Protein AF-A0A4Q3WHA1-F1 (afdb_monomer_lite)

Radius of gyration: 12.47 Å; chains: 1; bounding box: 36×26×28 Å

Foldseek 3Di:
DQCFDKAFPAADVVQQWTWIWTDDPNDIDIATEHQVRLCVQVVHHDDDRVCSVVSCVVCVVVCSVVVVVCVVVDPPPDPPDDDD

Structure (mmCIF, N/CA/C/O backbone):
data_AF-A0A4Q3WHA1-F1
#
_entry.id   AF-A0A4Q3WHA1-F1
#
loop_
_atom_site.group_PDB
_atom_site.id
_atom_site.type_symbol
_atom_site.label_atom_id
_atom_site.label_alt_id
_atom_site.label_comp_id
_atom_site.label_asym_id
_atom_site.label_entity_id
_atom_site.label_seq_id
_atom_site.pdbx_PDB_ins_code
_atom_site.Cartn_x
_atom_site.Cartn_y
_atom_site.Cartn_z
_atom_site.occupancy
_atom_site.B_iso_or_equiv
_atom_site.auth_seq_id
_atom_site.auth_comp_id
_atom_site.auth_asym_id
_atom_site.auth_atom_id
_atom_site.pdbx_PDB_model_num
ATOM 1 N N . MET A 1 1 ? 23.529 0.584 -0.948 1.00 42.22 1 MET A N 1
ATOM 2 C CA . MET A 1 1 ? 22.168 0.976 -0.529 1.00 42.22 1 MET A CA 1
ATOM 3 C C . MET A 1 1 ? 21.271 0.808 -1.737 1.00 42.22 1 MET A C 1
ATOM 5 O O . MET A 1 1 ? 21.421 1.573 -2.679 1.00 42.22 1 MET A O 1
ATOM 9 N N . SER A 1 2 ? 20.432 -0.226 -1.761 1.00 45.66 2 SER A N 1
ATOM 10 C CA . SER A 1 2 ? 19.495 -0.446 -2.868 1.00 45.66 2 SER A CA 1
ATOM 11 C C . SER A 1 2 ? 18.204 0.301 -2.555 1.00 45.66 2 SER A C 1
ATOM 13 O O . SER A 1 2 ? 17.357 -0.215 -1.835 1.00 45.66 2 SER A O 1
ATOM 15 N N . SER A 1 3 ? 18.096 1.542 -3.032 1.00 55.56 3 SER A N 1
ATOM 16 C CA . SER A 1 3 ? 16.945 2.417 -2.776 1.00 55.56 3 SER A CA 1
ATOM 17 C C . SER A 1 3 ? 15.736 1.987 -3.611 1.00 55.56 3 SER A C 1
ATOM 19 O O . SER A 1 3 ? 15.440 2.563 -4.656 1.00 55.56 3 SER A O 1
ATOM 21 N N . SER A 1 4 ? 15.056 0.940 -3.153 1.00 62.47 4 SER A N 1
ATOM 22 C CA . SER A 1 4 ? 13.839 0.381 -3.737 1.00 62.47 4 SER A CA 1
ATOM 23 C C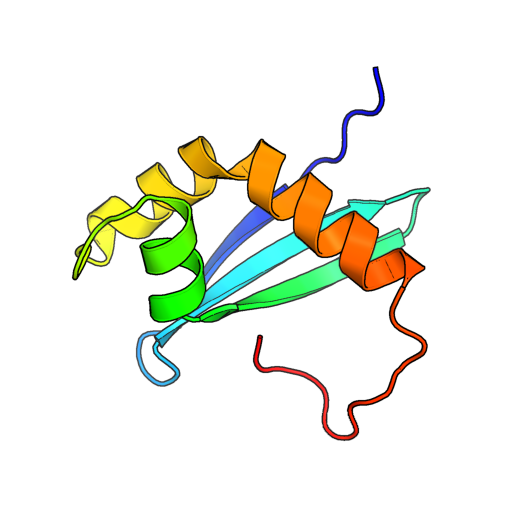 . SER A 1 4 ? 12.640 1.298 -3.483 1.00 62.47 4 SER A C 1
ATOM 25 O O . SER A 1 4 ? 11.859 1.111 -2.549 1.00 62.47 4 SER A O 1
ATOM 27 N N . GLN A 1 5 ? 12.514 2.341 -4.303 1.00 71.38 5 GLN A N 1
ATOM 28 C CA . GLN A 1 5 ? 11.500 3.374 -4.113 1.00 71.38 5 GLN A CA 1
ATOM 29 C C . GLN A 1 5 ? 10.098 2.853 -4.459 1.00 71.38 5 GLN A C 1
ATOM 31 O O . GLN A 1 5 ? 9.784 2.583 -5.621 1.00 71.38 5 GLN A O 1
ATOM 36 N N . THR A 1 6 ? 9.243 2.761 -3.441 1.00 80.38 6 THR A N 1
ATOM 37 C CA . THR A 1 6 ? 7.809 2.484 -3.567 1.00 80.38 6 THR A CA 1
ATOM 38 C C . THR A 1 6 ? 7.000 3.780 -3.496 1.00 80.38 6 THR A C 1
ATOM 40 O O . THR A 1 6 ? 7.078 4.509 -2.511 1.00 80.38 6 THR A O 1
ATOM 43 N N . GLY A 1 7 ? 6.207 4.085 -4.523 1.00 85.00 7 GLY A N 1
ATOM 44 C CA . GLY A 1 7 ? 5.321 5.254 -4.554 1.00 85.00 7 GLY A CA 1
ATOM 45 C C . GLY A 1 7 ? 3.892 4.881 -4.172 1.00 85.00 7 GLY A C 1
ATOM 46 O O . GLY A 1 7 ? 3.307 4.017 -4.816 1.00 85.00 7 GLY A O 1
ATOM 47 N N . TYR A 1 8 ? 3.309 5.516 -3.154 1.00 86.94 8 TYR A N 1
ATOM 48 C CA . TYR A 1 8 ? 1.875 5.388 -2.868 1.00 86.94 8 TYR A CA 1
ATOM 49 C C . TYR A 1 8 ? 1.069 6.110 -3.958 1.00 86.94 8 TYR A C 1
ATOM 51 O O . TYR A 1 8 ? 1.304 7.290 -4.211 1.00 86.94 8 TYR A O 1
ATOM 59 N N . ASN A 1 9 ? 0.128 5.410 -4.597 1.00 87.50 9 ASN A N 1
ATOM 60 C CA . ASN A 1 9 ? -0.718 5.969 -5.657 1.00 87.50 9 ASN A CA 1
ATOM 61 C C . ASN A 1 9 ? -2.132 6.310 -5.158 1.00 87.50 9 ASN A C 1
ATOM 63 O O . ASN A 1 9 ? -2.807 7.136 -5.767 1.00 87.50 9 ASN A O 1
ATOM 67 N N . GLY A 1 10 ? -2.605 5.654 -4.094 1.00 87.56 10 GLY A N 1
ATOM 68 C CA . GLY A 1 10 ? -3.931 5.882 -3.524 1.00 87.56 10 GLY A CA 1
ATOM 69 C C . GLY A 1 10 ? -4.496 4.663 -2.796 1.00 87.56 10 GLY A C 1
ATOM 70 O O . GLY A 1 10 ? -3.864 3.612 -2.703 1.00 87.56 10 GLY A O 1
ATOM 71 N N . TYR A 1 11 ? -5.725 4.798 -2.309 1.00 87.06 11 TYR A N 1
ATOM 72 C CA . TYR A 1 11 ? -6.487 3.719 -1.690 1.00 87.06 11 TYR A CA 1
ATOM 73 C C . TYR A 1 11 ? -7.805 3.516 -2.442 1.00 87.06 11 TYR A C 1
ATOM 75 O O . TYR A 1 11 ? -8.521 4.478 -2.707 1.00 87.06 11 TYR A O 1
ATOM 83 N N . ASP A 1 12 ? -8.105 2.264 -2.777 1.00 86.81 12 ASP A N 1
ATOM 84 C CA . ASP A 1 12 ? -9.354 1.836 -3.397 1.00 86.81 12 ASP A CA 1
ATOM 85 C C . ASP A 1 12 ? -10.271 1.240 -2.306 1.00 86.81 12 ASP A C 1
ATOM 87 O O . ASP A 1 12 ? -9.962 0.169 -1.766 1.00 86.81 12 ASP A O 1
ATOM 91 N N . PRO A 1 13 ? -11.370 1.924 -1.929 1.00 81.06 13 PRO A N 1
ATOM 92 C CA . PRO A 1 13 ? -12.252 1.486 -0.848 1.00 81.06 13 PRO A CA 1
ATOM 93 C C . PRO A 1 13 ? -13.219 0.363 -1.248 1.00 81.06 13 PRO A C 1
ATOM 95 O O . PRO A 1 13 ? -13.737 -0.302 -0.351 1.00 81.06 13 PRO A O 1
ATOM 98 N N . ASP A 1 14 ? -13.449 0.146 -2.549 1.00 85.62 14 ASP A N 1
ATOM 99 C CA . ASP A 1 14 ? -14.340 -0.891 -3.094 1.00 85.62 14 ASP A CA 1
ATOM 100 C C . ASP A 1 14 ? -13.685 -2.273 -2.974 1.00 85.62 14 ASP A C 1
ATOM 102 O O . ASP A 1 14 ? -14.246 -3.205 -2.399 1.00 85.62 14 ASP A O 1
ATOM 106 N N . ARG A 1 15 ? -12.423 -2.366 -3.402 1.00 82.06 15 ARG A N 1
ATOM 107 C CA . ARG A 1 15 ? -11.575 -3.562 -3.277 1.00 82.06 15 ARG A CA 1
ATOM 108 C C . ARG A 1 15 ? -10.864 -3.658 -1.931 1.00 82.06 15 ARG A C 1
ATOM 110 O O . ARG A 1 15 ? -10.273 -4.685 -1.612 1.00 82.06 15 ARG A O 1
ATOM 117 N N . GLN A 1 16 ? -10.878 -2.573 -1.162 1.00 86.06 16 GLN A N 1
ATOM 118 C CA . GLN A 1 16 ? -10.111 -2.389 0.065 1.00 86.06 16 GLN A CA 1
ATOM 119 C C . GLN A 1 16 ? -8.593 -2.627 -0.117 1.00 86.06 16 GLN A C 1
ATOM 121 O O . GLN A 1 16 ? -7.938 -3.212 0.755 1.00 86.06 16 GLN A O 1
ATOM 126 N N . VAL A 1 17 ? -8.012 -2.150 -1.226 1.00 86.88 17 VAL A N 1
ATOM 127 C CA . VAL A 1 17 ? -6.574 -2.276 -1.551 1.00 86.88 17 VAL A CA 1
ATOM 128 C C . VAL A 1 17 ? -5.880 -0.912 -1.596 1.00 86.88 17 VAL A C 1
ATOM 130 O O . VAL A 1 17 ? -6.441 0.078 -2.054 1.00 86.88 17 VAL A O 1
ATOM 133 N N . VAL A 1 18 ? -4.629 -0.847 -1.148 1.00 86.56 18 VAL A N 1
ATOM 134 C CA . VAL A 1 18 ? -3.735 0.297 -1.369 1.00 86.56 18 VAL A CA 1
ATOM 135 C C . VAL A 1 18 ? -3.015 0.105 -2.699 1.00 86.56 18 VAL A C 1
ATOM 137 O O . VAL A 1 18 ? -2.281 -0.865 -2.874 1.00 86.56 18 VAL A O 1
ATOM 140 N N . LEU A 1 19 ? -3.211 1.037 -3.627 1.00 88.50 19 LEU A N 1
ATOM 141 C CA . LEU A 1 19 ? -2.514 1.089 -4.907 1.00 88.50 19 LEU A CA 1
ATOM 142 C C . LEU A 1 19 ? -1.160 1.776 -4.723 1.00 88.50 19 LEU A C 1
ATOM 144 O O . LEU A 1 19 ? -1.064 2.851 -4.129 1.00 88.50 19 LEU A O 1
ATOM 148 N N . PHE A 1 20 ? -0.109 1.172 -5.263 1.00 87.62 20 PHE A N 1
ATOM 149 C CA . PHE A 1 20 ? 1.249 1.693 -5.190 1.00 87.62 20 PHE A CA 1
ATOM 150 C C . PHE A 1 20 ? 2.080 1.254 -6.399 1.00 87.62 20 PHE A C 1
ATOM 152 O O . PHE A 1 20 ? 1.686 0.387 -7.174 1.00 87.62 20 PHE A O 1
ATOM 159 N N . THR A 1 21 ? 3.240 1.864 -6.584 1.00 87.00 21 THR A N 1
ATOM 160 C CA . THR A 1 21 ? 4.223 1.495 -7.606 1.00 87.00 21 THR A CA 1
ATOM 161 C C . THR A 1 21 ? 5.550 1.134 -6.963 1.00 87.00 21 THR A C 1
ATOM 163 O O . THR A 1 21 ? 5.852 1.605 -5.871 1.00 87.00 21 THR A O 1
ATOM 166 N N . ILE A 1 22 ? 6.347 0.303 -7.631 1.00 85.25 22 ILE A N 1
ATOM 167 C CA . ILE A 1 22 ? 7.702 -0.076 -7.212 1.00 85.25 22 ILE A CA 1
ATOM 168 C C . ILE A 1 22 ? 8.652 0.194 -8.365 1.00 85.25 22 ILE A C 1
ATOM 170 O O . ILE A 1 22 ? 8.464 -0.378 -9.435 1.00 85.25 22 ILE A O 1
ATOM 174 N N . ALA A 1 23 ? 9.680 1.010 -8.147 1.00 83.69 23 ALA A N 1
ATOM 175 C CA . ALA A 1 23 ? 10.806 1.110 -9.066 1.00 83.69 23 ALA A CA 1
ATOM 176 C C . ALA A 1 23 ? 11.870 0.060 -8.696 1.00 83.69 23 ALA A C 1
ATOM 178 O O . ALA A 1 23 ? 12.451 0.103 -7.609 1.00 83.69 23 ALA A O 1
ATOM 179 N N . SER A 1 24 ? 12.126 -0.884 -9.602 1.00 74.00 24 SER A N 1
ATOM 180 C CA . SER A 1 24 ? 13.126 -1.946 -9.465 1.00 74.00 24 SER A CA 1
ATOM 181 C C . SER A 1 24 ? 13.917 -2.074 -10.763 1.00 74.00 24 SER A C 1
ATOM 183 O O . SER A 1 24 ? 13.339 -2.388 -11.796 1.00 74.00 24 SER A O 1
ATOM 185 N N . ASP A 1 25 ? 15.229 -1.837 -10.713 1.00 72.38 25 ASP A N 1
ATOM 186 C CA . ASP A 1 25 ? 16.156 -2.001 -11.851 1.00 72.38 25 ASP A CA 1
ATOM 187 C C . ASP A 1 25 ? 15.696 -1.314 -13.161 1.00 72.38 25 ASP A C 1
ATOM 189 O O . ASP A 1 25 ? 15.775 -1.856 -14.258 1.00 72.38 25 ASP A O 1
ATOM 193 N N . GLY A 1 26 ? 15.138 -0.104 -13.040 1.00 75.38 26 GLY A N 1
ATOM 194 C CA . GLY A 1 26 ? 14.594 0.665 -14.170 1.00 75.38 26 GLY A CA 1
ATOM 195 C C . GLY A 1 26 ? 13.174 0.275 -14.610 1.00 75.38 26 GLY A C 1
ATOM 196 O O . GLY A 1 26 ? 12.590 0.972 -15.438 1.00 75.38 26 GLY A O 1
ATOM 197 N N . VAL A 1 27 ? 12.583 -0.775 -14.033 1.00 79.31 27 VAL A N 1
ATOM 198 C CA . VAL A 1 27 ? 11.192 -1.187 -14.266 1.00 79.31 27 VAL A CA 1
ATOM 199 C C . VAL A 1 27 ? 10.292 -0.638 -13.159 1.00 79.31 27 VAL A C 1
ATOM 201 O O . VAL A 1 27 ? 10.520 -0.895 -11.976 1.00 79.31 27 VAL A O 1
ATOM 204 N N . THR A 1 28 ? 9.233 0.082 -13.535 1.00 81.38 28 THR A N 1
ATOM 205 C CA . THR A 1 28 ? 8.173 0.495 -12.602 1.00 81.38 28 THR A CA 1
ATOM 206 C C . THR A 1 28 ? 7.010 -0.487 -12.675 1.00 81.38 28 THR A C 1
ATOM 208 O O . THR A 1 28 ? 6.339 -0.578 -13.701 1.00 81.38 28 THR A O 1
ATOM 211 N N . VAL A 1 29 ? 6.748 -1.207 -11.584 1.00 81.81 29 VAL A N 1
ATOM 212 C CA . VAL A 1 29 ? 5.647 -2.177 -11.477 1.00 81.81 29 VAL A CA 1
ATOM 213 C C . VAL A 1 29 ? 4.514 -1.584 -10.645 1.00 81.81 29 VAL A C 1
ATOM 215 O O . VAL A 1 29 ? 4.745 -1.108 -9.535 1.00 81.81 29 VAL A O 1
ATOM 218 N N . SER A 1 3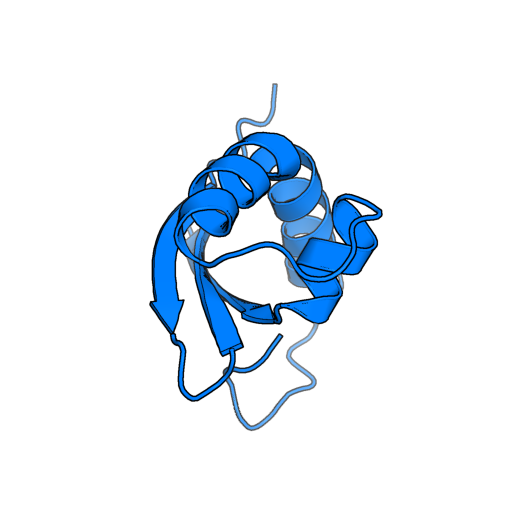0 ? 3.287 -1.627 -11.164 1.00 82.50 30 SER A N 1
ATOM 219 C CA . SER A 1 30 ? 2.077 -1.248 -10.424 1.00 82.50 30 SER A CA 1
ATOM 220 C C . SER A 1 30 ? 1.591 -2.415 -9.562 1.00 82.50 30 SER A C 1
ATOM 222 O O . SER A 1 30 ? 1.308 -3.499 -10.072 1.00 82.50 30 SER A O 1
ATOM 224 N N . CYS A 1 31 ? 1.459 -2.181 -8.260 1.00 83.94 31 CYS A N 1
ATOM 225 C CA . CYS A 1 31 ? 1.069 -3.152 -7.243 1.00 83.94 31 CYS A CA 1
ATOM 226 C C . CYS A 1 31 ? -0.146 -2.649 -6.439 1.00 83.94 31 CYS A C 1
ATOM 228 O O . CYS A 1 31 ? -0.422 -1.453 -6.374 1.00 83.94 31 CYS A O 1
ATOM 230 N N . ALA A 1 32 ? -0.898 -3.565 -5.826 1.00 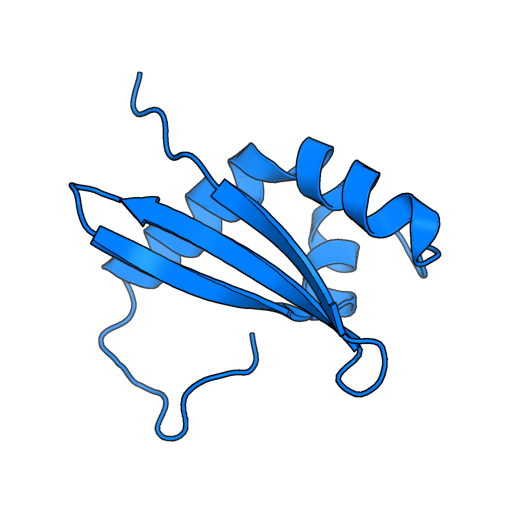86.69 32 ALA A N 1
ATOM 231 C CA . ALA A 1 32 ? -2.142 -3.253 -5.121 1.00 86.69 32 ALA A CA 1
ATOM 232 C C . ALA A 1 32 ? -2.282 -4.124 -3.863 1.00 86.69 32 ALA A C 1
ATOM 234 O O . ALA A 1 32 ? -2.717 -5.257 -3.987 1.00 86.69 32 ALA A O 1
ATOM 235 N N . ILE A 1 33 ? -1.885 -3.644 -2.679 1.00 83.06 33 ILE A N 1
ATOM 236 C CA . ILE A 1 33 ? -1.860 -4.443 -1.440 1.00 83.06 33 ILE A CA 1
ATOM 237 C C . ILE A 1 33 ? -3.164 -4.327 -0.641 1.00 83.06 33 ILE A C 1
ATOM 239 O O . ILE A 1 33 ? -3.550 -3.243 -0.206 1.00 83.06 33 ILE A O 1
ATOM 243 N N . SER A 1 34 ? -3.823 -5.457 -0.401 1.00 84.81 34 SER A N 1
ATOM 244 C CA . SER A 1 34 ? -5.027 -5.564 0.426 1.00 84.81 34 SER A CA 1
ATOM 245 C C . SER A 1 34 ? -4.839 -5.027 1.841 1.00 84.81 34 SER A C 1
ATOM 247 O O . SER A 1 34 ? -3.784 -5.198 2.458 1.00 84.81 34 SER A O 1
ATOM 249 N N . SER A 1 35 ? -5.924 -4.464 2.387 1.00 82.69 35 SER A N 1
ATOM 250 C CA . SER A 1 35 ? -6.065 -4.061 3.797 1.00 82.69 35 SER A CA 1
ATOM 251 C C . SER A 1 35 ? -5.384 -5.029 4.743 1.00 82.69 35 SER A C 1
ATOM 253 O O . SER A 1 35 ? -4.517 -4.642 5.512 1.00 82.69 35 SER A O 1
ATOM 255 N N . GLU A 1 36 ? -5.777 -6.298 4.662 1.00 82.94 36 GLU A N 1
ATOM 256 C CA . GLU A 1 36 ? -5.375 -7.333 5.601 1.00 82.94 36 GLU A CA 1
ATOM 257 C C . GLU A 1 36 ? -3.893 -7.680 5.483 1.00 82.94 36 GLU A C 1
ATOM 259 O O . GLU A 1 36 ? -3.278 -8.066 6.471 1.00 82.94 36 GLU A O 1
ATOM 264 N N . ALA A 1 37 ? -3.297 -7.528 4.300 1.00 83.56 37 ALA A N 1
ATOM 265 C CA . ALA A 1 37 ? -1.869 -7.735 4.105 1.00 83.5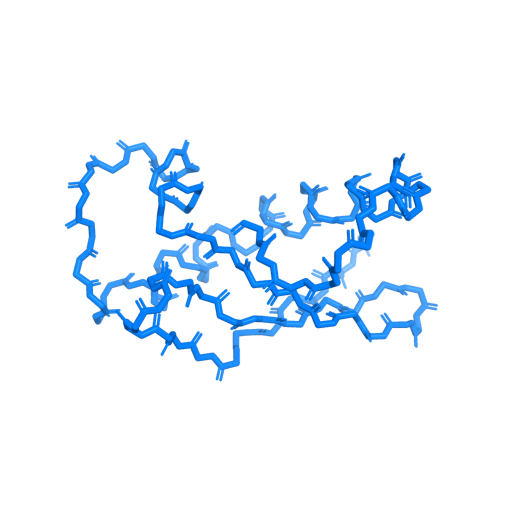6 37 ALA A CA 1
ATOM 266 C C . ALA A 1 37 ? -1.052 -6.577 4.703 1.00 83.56 37 ALA A C 1
ATOM 268 O O . ALA A 1 37 ? -0.032 -6.834 5.343 1.00 83.56 37 ALA A O 1
ATOM 269 N N . LEU A 1 38 ? -1.526 -5.330 4.562 1.00 84.31 38 LEU A N 1
ATOM 270 C CA . LEU A 1 38 ? -0.959 -4.148 5.227 1.00 84.31 38 LEU A CA 1
ATOM 271 C C . LEU A 1 38 ? -1.114 -4.235 6.759 1.00 84.31 38 LEU A C 1
ATOM 273 O O . LEU A 1 38 ? -0.194 -3.942 7.516 1.00 84.31 38 LEU A O 1
ATOM 277 N N . ASP A 1 39 ? -2.272 -4.705 7.215 1.00 83.88 39 ASP A N 1
ATOM 278 C CA . ASP A 1 39 ? -2.642 -4.850 8.621 1.00 83.88 39 ASP A CA 1
ATOM 279 C C . ASP A 1 39 ? -1.814 -5.940 9.324 1.00 83.88 39 ASP A C 1
ATOM 281 O O . ASP A 1 39 ? -1.244 -5.699 10.386 1.00 83.88 39 ASP A O 1
ATOM 285 N N . ARG A 1 40 ? -1.631 -7.100 8.671 1.00 82.44 40 ARG A N 1
ATOM 286 C CA . ARG A 1 40 ? -0.710 -8.175 9.100 1.00 82.44 40 ARG A CA 1
ATOM 287 C C . ARG A 1 40 ? 0.770 -7.778 9.027 1.00 82.44 40 ARG A C 1
ATOM 289 O O . ARG A 1 40 ? 1.600 -8.462 9.621 1.00 82.44 40 ARG A O 1
ATOM 296 N N . LEU A 1 41 ? 1.115 -6.738 8.265 1.00 80.81 41 LEU A N 1
ATOM 297 C CA . LEU A 1 41 ? 2.463 -6.165 8.196 1.00 80.81 41 LEU A CA 1
ATOM 298 C C . LEU A 1 41 ? 2.735 -5.206 9.364 1.00 80.81 41 LEU A C 1
ATOM 300 O O . LEU A 1 41 ? 3.818 -5.266 9.940 1.00 80.81 41 LEU A O 1
ATOM 304 N N . ASP A 1 42 ? 1.767 -4.355 9.716 1.00 81.31 42 ASP A N 1
ATOM 305 C CA . ASP A 1 42 ? 1.863 -3.421 10.854 1.00 81.31 42 ASP A CA 1
ATOM 306 C C . ASP A 1 42 ? 1.608 -4.112 12.209 1.00 81.31 42 ASP A C 1
ATOM 308 O O . ASP A 1 42 ? 2.085 -3.652 13.243 1.00 81.31 42 ASP A O 1
ATOM 312 N N . GLY A 1 43 ? 0.855 -5.220 12.206 1.00 79.75 43 GLY A N 1
ATOM 313 C CA . GLY A 1 43 ? 0.372 -5.915 13.406 1.00 79.75 43 GLY A CA 1
ATOM 314 C C . GLY A 1 43 ? -0.910 -5.318 14.011 1.00 79.75 43 GLY A C 1
ATOM 315 O O . GLY A 1 43 ? -1.105 -5.457 15.210 1.00 79.75 43 GLY A O 1
ATOM 316 N N . VAL A 1 44 ? -1.739 -4.658 13.187 1.00 73.69 44 VAL A N 1
ATOM 317 C CA . VAL A 1 44 ? -2.845 -3.708 13.481 1.00 73.69 44 VAL A CA 1
ATOM 318 C C . VAL A 1 44 ? -3.784 -3.965 14.698 1.00 73.69 44 VAL A C 1
ATOM 320 O O . VAL A 1 44 ? -3.385 -3.892 15.854 1.00 73.69 44 VAL A O 1
ATOM 323 N N . SER A 1 45 ? -5.111 -4.091 14.560 1.00 67.75 45 SER A N 1
ATOM 324 C CA . SER A 1 45 ? -5.934 -4.301 13.356 1.00 67.75 45 SER A CA 1
ATOM 325 C C . SER A 1 45 ? -7.048 -3.265 13.125 1.00 67.75 45 SER A C 1
ATOM 327 O O . SER A 1 45 ? -7.549 -2.652 14.067 1.00 67.75 45 SER A O 1
ATOM 329 N N . ARG A 1 46 ? -7.506 -3.158 11.864 1.00 66.50 46 ARG A N 1
ATOM 330 C CA . ARG A 1 46 ? -8.559 -2.250 11.341 1.00 66.50 46 ARG A CA 1
ATOM 331 C C . ARG A 1 46 ? -8.157 -0.771 11.268 1.00 66.50 46 ARG A C 1
ATOM 333 O O . ARG A 1 46 ? -8.880 0.112 11.739 1.00 66.50 46 ARG A O 1
ATOM 340 N N . SER A 1 47 ? -7.039 -0.474 10.614 1.00 72.38 47 SER A N 1
ATOM 341 C CA . SER A 1 47 ? -6.640 0.919 10.380 1.00 72.38 47 SER A CA 1
ATOM 342 C C . SER A 1 47 ? -7.578 1.681 9.438 1.00 72.38 47 SER A C 1
ATOM 344 O O . SER A 1 47 ? -7.907 1.242 8.331 1.00 72.38 47 SER A O 1
ATOM 346 N N . LYS A 1 48 ? -7.985 2.873 9.899 1.00 76.69 48 LYS A N 1
ATOM 347 C CA . LYS A 1 48 ? -8.781 3.850 9.137 1.00 76.69 48 LYS A CA 1
ATOM 348 C C . LYS A 1 48 ? -8.047 4.284 7.871 1.00 76.69 48 LYS A C 1
ATOM 350 O O . LYS A 1 48 ? -6.827 4.385 7.876 1.00 76.69 48 LYS A O 1
ATOM 355 N N . GLU A 1 49 ? -8.799 4.644 6.840 1.00 73.06 49 GLU A N 1
ATOM 356 C CA . GLU A 1 49 ? -8.296 5.060 5.522 1.00 73.06 49 GLU A CA 1
ATOM 357 C C . GLU A 1 49 ? -7.249 6.180 5.620 1.00 73.06 49 GLU A C 1
ATOM 359 O O . GLU A 1 49 ? -6.149 6.038 5.097 1.00 73.06 49 GLU A O 1
ATOM 364 N N . SER A 1 50 ? -7.514 7.220 6.420 1.00 74.19 50 SER A N 1
ATOM 365 C CA . SER A 1 50 ? -6.574 8.324 6.683 1.00 74.19 50 SER A CA 1
ATOM 366 C C . SER A 1 50 ? -5.271 7.906 7.384 1.00 74.19 50 SER A C 1
ATOM 368 O O . SER A 1 50 ? -4.310 8.663 7.385 1.00 74.19 50 SER A O 1
ATOM 370 N N . GLN A 1 51 ? -5.226 6.723 8.007 1.00 81.62 51 GLN A N 1
ATOM 371 C CA . GLN A 1 51 ? -4.009 6.152 8.597 1.00 81.62 51 GLN A CA 1
ATOM 372 C C . GLN A 1 51 ? -3.291 5.187 7.644 1.00 81.62 51 GLN A C 1
ATOM 374 O O . GLN A 1 51 ? -2.154 4.819 7.922 1.00 81.62 51 GLN A O 1
ATOM 379 N N . ARG A 1 52 ? -3.906 4.776 6.524 1.00 78.88 52 ARG A N 1
ATOM 380 C CA . ARG A 1 52 ? -3.296 3.811 5.596 1.00 78.88 52 ARG A CA 1
ATOM 381 C C . ARG A 1 52 ? -2.134 4.388 4.815 1.00 78.88 52 ARG A C 1
ATOM 383 O O . ARG A 1 52 ? -1.171 3.670 4.594 1.00 78.88 52 ARG A O 1
ATOM 390 N N . GLU A 1 53 ? -2.192 5.665 4.452 1.00 80.12 53 GLU A N 1
ATOM 391 C CA . GLU A 1 53 ? -1.046 6.367 3.867 1.00 80.12 53 GLU A CA 1
ATOM 392 C C . GLU A 1 53 ? 0.131 6.385 4.858 1.00 80.12 53 GLU A C 1
ATOM 394 O O . GLU A 1 53 ? 1.230 5.951 4.524 1.00 80.12 53 GLU A O 1
ATOM 399 N N . ALA A 1 54 ? -0.118 6.758 6.119 1.00 84.50 54 ALA A N 1
ATOM 400 C CA . ALA A 1 54 ? 0.897 6.752 7.173 1.00 84.50 54 ALA A CA 1
ATOM 401 C C . ALA A 1 54 ? 1.455 5.343 7.470 1.00 84.50 54 ALA A C 1
ATOM 403 O O . ALA A 1 54 ? 2.667 5.184 7.614 1.00 84.50 54 ALA A O 1
ATOM 404 N N . GLN A 1 55 ? 0.602 4.311 7.519 1.00 84.56 55 GLN A N 1
ATOM 405 C CA . GLN A 1 55 ? 1.036 2.914 7.636 1.00 84.56 55 GLN A CA 1
ATOM 406 C C . GLN A 1 55 ? 1.845 2.469 6.418 1.00 84.56 55 GLN A C 1
ATOM 408 O O . GLN A 1 55 ? 2.895 1.860 6.586 1.00 84.56 55 GLN A O 1
ATOM 413 N N . PHE A 1 56 ? 1.403 2.789 5.200 1.00 84.81 56 PHE A N 1
ATOM 414 C CA . PHE A 1 56 ? 2.120 2.440 3.977 1.00 84.81 56 PHE A CA 1
ATOM 415 C C . PHE A 1 56 ? 3.505 3.092 3.943 1.00 84.81 56 PHE A C 1
ATOM 417 O O . PHE A 1 56 ? 4.476 2.400 3.672 1.00 84.81 56 PHE A O 1
ATOM 424 N N . ILE A 1 57 ? 3.623 4.379 4.289 1.00 83.69 57 ILE A N 1
ATOM 425 C CA . ILE A 1 57 ? 4.912 5.084 4.392 1.00 83.69 57 ILE A CA 1
ATOM 426 C C . ILE A 1 57 ? 5.809 4.431 5.456 1.00 83.69 57 ILE A C 1
ATOM 428 O O . ILE A 1 57 ? 6.997 4.220 5.227 1.00 83.69 57 ILE A O 1
ATOM 432 N N . ARG A 1 58 ? 5.255 4.053 6.613 1.00 84.69 58 ARG A N 1
ATOM 433 C CA . ARG A 1 58 ? 6.013 3.393 7.690 1.00 84.69 58 ARG A CA 1
ATOM 434 C C . ARG A 1 58 ? 6.467 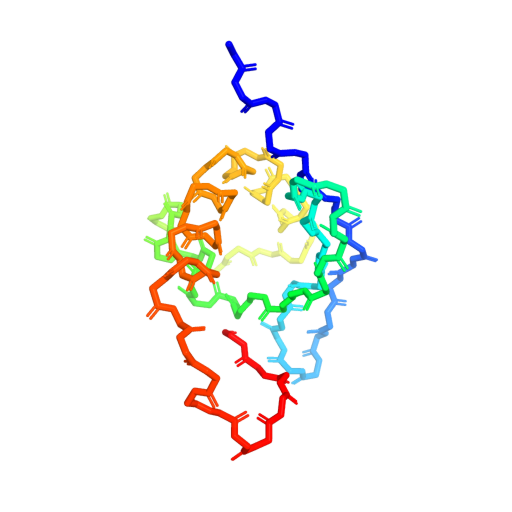1.976 7.325 1.00 84.69 58 ARG A C 1
ATOM 436 O O . ARG A 1 58 ? 7.533 1.540 7.752 1.00 84.69 58 ARG A O 1
ATOM 443 N N . LEU A 1 59 ? 5.662 1.264 6.543 1.00 85.50 59 LEU A N 1
ATOM 444 C CA . LEU A 1 59 ? 5.932 -0.084 6.048 1.00 85.50 59 LEU A CA 1
ATOM 445 C C . LEU A 1 59 ? 6.615 -0.089 4.675 1.00 85.50 59 LEU A C 1
ATOM 447 O O . LEU A 1 59 ? 6.873 -1.169 4.154 1.00 85.50 59 LEU A O 1
ATOM 451 N N . GLN A 1 60 ? 6.915 1.078 4.100 1.00 83.50 60 GLN A N 1
ATOM 452 C CA . GLN A 1 60 ? 7.376 1.257 2.722 1.00 83.50 60 GLN A CA 1
ATOM 453 C C . GLN A 1 60 ? 8.576 0.359 2.402 1.00 83.50 60 GLN A C 1
ATOM 455 O O . GLN A 1 60 ? 8.554 -0.368 1.415 1.00 83.50 60 GLN A O 1
ATOM 460 N N . ASP A 1 61 ? 9.565 0.324 3.297 1.00 83.38 61 ASP A N 1
ATOM 461 C CA . ASP A 1 61 ? 10.742 -0.546 3.210 1.00 83.38 61 ASP A CA 1
ATOM 462 C C . ASP A 1 61 ? 10.375 -2.045 3.231 1.00 83.38 61 ASP A C 1
ATOM 464 O O . ASP A 1 61 ? 10.765 -2.802 2.341 1.00 83.38 61 ASP A O 1
ATOM 468 N N . GLN A 1 62 ? 9.530 -2.478 4.174 1.00 84.81 62 GLN A N 1
ATOM 469 C CA . GLN A 1 62 ? 9.077 -3.872 4.261 1.00 84.81 62 GLN A CA 1
ATOM 470 C C . GLN A 1 62 ? 8.232 -4.295 3.053 1.00 84.81 62 GLN A C 1
ATOM 472 O O . GLN A 1 62 ? 8.338 -5.434 2.591 1.00 84.81 62 GLN A O 1
ATOM 477 N N . ILE A 1 63 ? 7.392 -3.394 2.539 1.00 84.19 63 ILE A N 1
ATOM 478 C CA . ILE A 1 63 ? 6.580 -3.599 1.339 1.00 84.19 63 ILE A CA 1
ATOM 479 C C . ILE A 1 63 ? 7.498 -3.682 0.121 1.00 84.19 63 ILE A C 1
ATOM 481 O O . ILE A 1 63 ? 7.372 -4.641 -0.636 1.00 84.19 63 ILE A O 1
ATOM 485 N N . SER A 1 64 ? 8.468 -2.773 -0.026 1.00 79.88 64 SER A N 1
ATOM 486 C CA . SER A 1 64 ? 9.508 -2.841 -1.058 1.00 79.88 64 SER A CA 1
ATOM 487 C C . SER A 1 64 ? 10.259 -4.169 -1.013 1.00 79.88 64 SER A C 1
ATOM 489 O O . SER A 1 64 ? 10.340 -4.840 -2.034 1.00 79.88 64 SER A O 1
ATOM 491 N N . VAL A 1 65 ? 10.751 -4.610 0.150 1.00 81.31 65 VAL A N 1
ATOM 492 C CA . VAL A 1 65 ? 11.480 -5.884 0.280 1.00 81.31 65 VAL A CA 1
ATOM 493 C C . VAL A 1 65 ? 10.583 -7.082 -0.035 1.00 81.31 65 VAL A C 1
ATOM 495 O O . VAL A 1 65 ? 10.992 -7.962 -0.790 1.00 81.31 65 VAL A O 1
ATOM 498 N N . ARG A 1 66 ? 9.352 -7.138 0.493 1.00 78.62 66 ARG A N 1
ATOM 499 C CA . ARG A 1 66 ? 8.427 -8.252 0.215 1.00 78.62 66 ARG A CA 1
ATOM 500 C C . ARG A 1 66 ? 7.979 -8.288 -1.236 1.00 78.62 66 ARG A C 1
ATOM 502 O O . ARG A 1 66 ? 7.845 -9.377 -1.781 1.00 78.62 66 ARG A O 1
ATOM 509 N N . ALA A 1 67 ? 7.736 -7.138 -1.849 1.00 77.44 67 ALA A N 1
ATOM 510 C CA . ALA A 1 67 ? 7.241 -7.060 -3.211 1.00 77.44 67 ALA A CA 1
ATOM 511 C C . ALA A 1 67 ? 8.366 -7.114 -4.253 1.00 77.44 67 ALA A C 1
ATOM 513 O O . ALA A 1 67 ? 8.115 -7.634 -5.327 1.00 77.44 67 ALA A O 1
ATOM 514 N N . MET A 1 68 ? 9.607 -6.723 -3.933 1.00 74.69 68 MET A N 1
ATOM 515 C CA . MET A 1 68 ? 10.794 -7.099 -4.715 1.00 74.69 68 MET A CA 1
ATOM 516 C C . MET A 1 68 ? 11.074 -8.591 -4.602 1.00 74.69 68 MET A C 1
ATOM 518 O O . MET A 1 68 ? 11.251 -9.241 -5.623 1.00 74.69 68 MET A O 1
ATOM 522 N N . LYS A 1 69 ? 11.044 -9.159 -3.386 1.00 75.00 69 LYS A N 1
ATOM 523 C CA . LYS A 1 69 ? 11.172 -10.609 -3.212 1.00 75.00 69 LYS A CA 1
ATOM 524 C C . LYS A 1 69 ? 10.100 -11.325 -4.024 1.00 75.00 69 LYS A C 1
ATOM 526 O O . LYS A 1 69 ? 10.445 -12.213 -4.782 1.00 75.00 69 LYS A O 1
ATOM 531 N N . LYS A 1 70 ? 8.836 -10.899 -3.930 1.00 73.75 70 LYS A N 1
ATOM 532 C CA . LYS A 1 70 ? 7.758 -11.451 -4.750 1.00 73.75 70 LYS A CA 1
ATOM 533 C C . LYS A 1 70 ? 8.016 -11.199 -6.238 1.00 73.75 70 LYS A C 1
ATOM 535 O O . LYS A 1 70 ? 7.940 -12.147 -6.979 1.00 73.75 70 LYS A O 1
ATOM 540 N N . LEU A 1 71 ? 8.427 -10.017 -6.691 1.00 69.31 71 LEU A N 1
ATOM 541 C CA . LEU A 1 71 ? 8.749 -9.763 -8.106 1.00 69.31 71 LEU A CA 1
ATOM 542 C C . LEU A 1 71 ? 9.881 -10.661 -8.652 1.00 69.31 71 LEU A C 1
ATOM 544 O O . LEU A 1 71 ? 9.848 -11.015 -9.824 1.00 69.31 71 LEU A O 1
ATOM 548 N N . SER A 1 72 ? 10.862 -11.034 -7.824 1.00 66.00 72 SER A N 1
ATOM 549 C CA . SER A 1 72 ? 11.957 -11.947 -8.194 1.00 66.00 72 SER A CA 1
ATOM 550 C C . SER A 1 72 ? 11.619 -13.439 -8.047 1.00 66.00 72 SER A C 1
ATOM 552 O O . SER A 1 72 ? 12.252 -14.263 -8.697 1.00 66.00 72 SER A O 1
ATOM 554 N N . ASP A 1 73 ? 10.669 -13.782 -7.177 1.00 64.81 73 ASP A N 1
ATOM 555 C CA . ASP A 1 73 ? 10.187 -15.145 -6.878 1.00 64.81 73 ASP A CA 1
ATOM 556 C C . ASP A 1 73 ? 8.996 -15.532 -7.782 1.00 64.81 73 ASP A C 1
ATOM 558 O O . ASP A 1 73 ? 8.754 -16.701 -8.062 1.00 64.81 73 ASP A O 1
ATOM 562 N N . PHE A 1 74 ? 8.266 -14.531 -8.278 1.00 53.59 74 PHE A N 1
ATOM 563 C CA . PHE A 1 74 ? 7.058 -14.651 -9.084 1.00 53.59 74 PHE A CA 1
ATOM 564 C C . PHE A 1 74 ? 7.415 -14.622 -10.573 1.00 53.59 74 PHE A C 1
ATOM 566 O O . PHE A 1 74 ? 7.268 -13.611 -11.268 1.00 53.59 74 PHE A O 1
ATOM 573 N N . GLU A 1 75 ? 7.750 -15.805 -11.094 1.00 43.88 75 GLU A N 1
ATOM 574 C CA . GLU A 1 75 ? 7.128 -16.201 -12.359 1.00 43.88 75 GLU A CA 1
ATOM 575 C C . GLU A 1 75 ? 5.620 -15.886 -12.280 1.00 43.88 75 GLU A C 1
ATOM 577 O O . GLU A 1 75 ? 5.004 -16.041 -11.225 1.00 43.88 75 GLU A O 1
ATOM 582 N N . LEU A 1 76 ? 5.029 -15.381 -13.368 1.00 49.31 76 LEU A N 1
ATOM 583 C CA . LEU A 1 76 ? 3.684 -14.782 -13.399 1.00 49.31 76 LEU A CA 1
ATOM 584 C C . LEU A 1 76 ? 2.529 -15.800 -13.210 1.00 49.31 76 LEU A C 1
ATOM 586 O O . LEU A 1 76 ? 1.647 -15.920 -14.066 1.00 49.31 76 LEU A O 1
ATOM 590 N N . GLU A 1 77 ? 2.473 -16.495 -12.073 1.00 35.12 77 GLU A N 1
ATOM 591 C CA . GLU A 1 77 ? 1.347 -17.340 -11.659 1.00 35.12 77 GLU A CA 1
ATOM 592 C C . GLU A 1 77 ? 0.176 -16.488 -11.152 1.00 35.12 77 GLU A C 1
ATOM 594 O O . GLU A 1 77 ? -0.120 -16.372 -9.962 1.00 35.12 77 GLU A O 1
ATOM 599 N N . GLY A 1 78 ? -0.502 -15.849 -12.106 1.00 34.44 78 GLY A N 1
ATOM 600 C CA . GLY A 1 78 ? -1.661 -15.009 -11.834 1.00 34.44 78 GLY A CA 1
ATOM 601 C C . GLY A 1 78 ? -2.256 -14.364 -13.080 1.00 34.44 78 GLY A C 1
ATOM 602 O O . GLY A 1 78 ? -2.237 -13.143 -13.219 1.00 34.44 78 GLY A O 1
ATOM 603 N N . LYS A 1 79 ? -2.843 -15.163 -13.982 1.00 42.06 79 LYS A N 1
ATOM 604 C CA . LYS A 1 79 ? -3.953 -14.655 -14.806 1.00 42.06 79 LYS A CA 1
ATOM 605 C C . LYS A 1 79 ? -5.228 -14.766 -13.952 1.00 42.06 79 LYS A C 1
ATOM 607 O O . LYS A 1 79 ? -5.595 -15.897 -13.642 1.00 42.06 79 LYS A O 1
ATOM 612 N N . PRO A 1 80 ? -5.916 -13.666 -13.588 1.00 42.03 80 PRO A N 1
ATOM 613 C CA . PRO A 1 80 ? -5.755 -12.294 -14.073 1.00 42.03 80 PRO A CA 1
ATOM 614 C C . PRO A 1 80 ? -4.871 -11.404 -13.170 1.00 42.03 80 PRO A C 1
ATOM 616 O O . PRO A 1 80 ? -4.769 -11.649 -11.968 1.00 42.03 80 PRO A O 1
ATOM 619 N N . PRO A 1 81 ? -4.284 -10.322 -13.719 1.00 47.66 81 PRO A N 1
ATOM 620 C CA . PRO A 1 81 ? -3.516 -9.360 -12.936 1.00 47.66 81 PRO A CA 1
ATOM 621 C C . PRO A 1 81 ? -4.421 -8.504 -12.034 1.00 47.66 81 PRO A C 1
ATOM 623 O O . PRO A 1 81 ? -5.462 -8.016 -12.474 1.00 47.66 81 PRO A O 1
ATOM 626 N N . GLY A 1 82 ? -3.964 -8.228 -10.808 1.00 39.03 82 GLY A N 1
ATOM 627 C CA . GLY A 1 82 ? -4.456 -7.096 -10.014 1.00 39.03 82 GLY A CA 1
ATOM 628 C C . GLY A 1 82 ? -5.474 -7.386 -8.904 1.00 39.03 82 GLY A C 1
ATOM 629 O O . GLY A 1 82 ? -6.525 -6.750 -8.887 1.00 39.03 82 GLY A O 1
ATOM 630 N N . ILE A 1 83 ? -5.114 -8.245 -7.943 1.00 40.62 83 ILE A N 1
ATOM 631 C CA . ILE A 1 83 ? -5.284 -8.022 -6.487 1.00 40.62 83 ILE A CA 1
ATOM 632 C C . ILE A 1 83 ? -4.063 -8.666 -5.790 1.00 40.62 83 ILE A C 1
ATOM 634 O O . ILE A 1 83 ? -3.686 -9.782 -6.150 1.00 40.62 83 ILE A O 1
ATOM 638 N N . ILE A 1 84 ? -3.443 -7.980 -4.819 1.00 46.94 84 ILE A N 1
ATOM 639 C CA . ILE A 1 84 ? -2.496 -8.544 -3.829 1.00 46.94 84 ILE A CA 1
ATOM 640 C C . ILE A 1 84 ? -3.121 -8.423 -2.435 1.00 46.94 84 ILE A C 1
ATOM 642 O O . ILE A 1 84 ? -3.942 -7.501 -2.247 1.00 46.94 84 ILE A O 1
#

Secondary structure (DSSP, 8-state)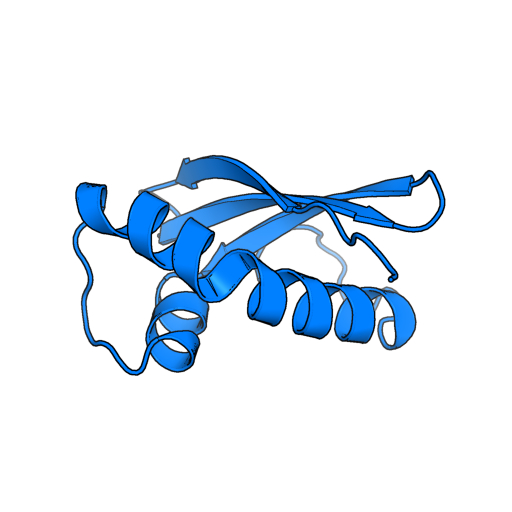:
-----EEEEEEETTTTEEEEEEEETTEEEEEEEEHHHHHHHHT-S---HHHHHHHHHHTHHHHHHHHHHHHHH-----SSP---

pLDDT: mean 74.4, std 14.86, range [34.44, 88.5]

Sequence (84 aa):
MSSSQTGYNGYDPDRQVVLFTIASDGVTVSCAISSEALDRLDGVSRSKESQREAQFIRLQDQISVRAMKKLSDFELEGKPPGII